Protein AF-A0A926QL55-F1 (afdb_monomer)

Nearest PDB structures (foldseek):
  2chg-assembly3_C  TM=7.175E-01  e=3.175E-05  Archaeoglobus fulgidus
  1sxj-assembly1_C  TM=6.541E-01  e=3.599E-05  Saccharomyces cerevisiae
  8dqx-assembly1_C  TM=6.931E-01  e=7.160E-05  Saccharomyces cerevisiae
  8thd-assembly1_C  TM=6.508E-01  e=8.637E-05  Saccharomyces cerevisiae
  8fs4-assembly1_B  TM=6.534E-01  e=3.212E-04  Saccharomyces cerevisiae

pLDDT: mean 82.59, std 13.91, range [33.5, 97.31]

Radius of gyration: 16.64 Å; Cα contacts (8 Å, |Δi|>4): 243; chains: 1; bounding box: 57×45×35 Å

Solvent-accessible surface area (backbone atoms only — not comparable to full-atom values): 10093 Å² total; per-residue (Å²): 118,66,59,80,67,33,53,23,62,79,68,62,45,70,61,65,91,56,35,66,93,69,82,53,77,69,36,59,58,48,48,57,47,63,66,37,91,86,52,84,41,28,38,36,40,25,29,60,84,92,53,46,59,68,42,34,52,43,48,48,52,51,57,49,44,77,82,43,63,41,58,28,49,51,55,46,55,30,76,40,74,78,47,60,75,46,59,67,67,59,59,46,50,54,44,38,80,75,45,40,78,85,43,86,58,34,37,41,39,32,37,39,38,82,57,40,80,67,44,55,63,51,52,38,49,50,52,78,74,34,82,49,56,46,45,38,35,27,30,56,60,48,66,63,53,52,53,46,44,45,74,59,34,73,81,40,57,43,78,46,78,49,63,73,80,72,79,76,88,85,70,88,77,88,128

InterPro domains:
  IPR027417 P-loop containing nucleoside triphosphate hydrolase [G3DSA:3.40.50.300] (28-84)
  IPR027417 P-loop containing nucleoside triphosphate hydrolase [G3DSA:3.40.50.300] (85-160)
  IPR027417 P-loop containing nucleoside triphosphate hydrolase [SSF52540] (40-156)
  IPR041682 AAA domain, group 14 [PF13173] (42-162)

Mean predicted aligned error: 7.15 Å

Sequence (175 aa):
MLIGYNPWWNTGQVPKEFTRPVKRLGFYEARKIFNHPSIRRKIILSGPRRVGKTTIMYQMIEEQLKSSASKSIIYVSFDHPMLKLCDTGQILEVFQNNIASEHDQVYLFFDEIQYASEWDAWLKMLYDQHPNYKIMATGSASPILAAKATESGVGRWTQIRIPFRQQGIREHNVE

Secondary structure (DSSP, 8-state):
-HHHH-THHHHSS--TTTS-SSPPHHHHHHHHHHT-SS---EEEEE-STTSSHHHHHHHHHHHHTTTS-GGGEEEEETTSHHHHTS-HHHHHHHHHHHTGGG-SSEEEEEETGGGSTTHHHHHHHHHHH-TTEEEEEEES-HHHHHHHHHHHHTTTEEEEE----PPP-------

Foldseek 3Di:
DQCVVQVCLPVLADPVVLEDPDADPVLVVVCCQLVPPPAQAEEEEEAAPPLCPSNSLNVVLRVVSVPANSLLEGEDELVDPVNLPDQPVVVVVCSCVPGNVVGQAHEYEYEQQVSHPPSLVVVLVCVVPPVRYRHYYYHHPVPVCVVSVVVSDDRRYDYDYRYRDDPDPDDDDDD

Organism: NCBI:txid2770274

Structure (mmCIF, N/CA/C/O backbone):
data_AF-A0A926QL55-F1
#
_entry.id   AF-A0A926QL55-F1
#
loop_
_atom_site.group_PDB
_atom_site.id
_atom_site.type_symbol
_atom_site.label_atom_id
_atom_site.label_alt_id
_atom_site.label_comp_id
_atom_site.label_asym_id
_atom_site.label_entity_id
_atom_site.label_seq_id
_atom_site.pdbx_PDB_ins_code
_atom_site.Cartn_x
_atom_site.Cartn_y
_atom_site.Cartn_z
_atom_site.occupancy
_atom_site.B_iso_or_equiv
_atom_site.auth_seq_id
_atom_site.auth_comp_id
_atom_site.auth_asym_id
_atom_site.auth_atom_id
_atom_site.pdbx_PDB_model_num
ATOM 1 N N . MET A 1 1 ? -5.115 -18.094 1.767 1.00 63.97 1 MET A N 1
ATOM 2 C CA . MET A 1 1 ? -3.945 -17.494 1.083 1.00 63.97 1 MET A CA 1
ATOM 3 C C . MET A 1 1 ? -3.767 -16.019 1.450 1.00 63.97 1 MET A C 1
ATOM 5 O O . MET A 1 1 ? -2.734 -15.695 2.013 1.00 63.97 1 MET A O 1
ATOM 9 N N . LEU A 1 2 ? -4.763 -15.145 1.236 1.00 75.25 2 LEU A N 1
ATOM 10 C CA . LEU A 1 2 ? -4.650 -13.701 1.526 1.00 75.25 2 LEU A CA 1
ATOM 11 C C . LEU A 1 2 ? -4.437 -13.351 3.011 1.00 75.25 2 LEU A C 1
ATOM 13 O O . LEU A 1 2 ? -3.657 -12.450 3.301 1.00 75.25 2 LEU A O 1
ATOM 17 N N . ILE A 1 3 ? -5.041 -14.099 3.943 1.00 78.75 3 ILE A N 1
ATOM 18 C CA . ILE A 1 3 ? -4.884 -13.884 5.398 1.00 78.75 3 ILE A CA 1
ATOM 19 C C . ILE A 1 3 ? -3.406 -13.901 5.826 1.00 78.75 3 ILE A C 1
ATOM 21 O O . ILE A 1 3 ? -2.998 -13.091 6.649 1.00 78.75 3 ILE A O 1
ATOM 25 N N . GLY A 1 4 ? -2.579 -14.769 5.228 1.00 84.12 4 GLY A N 1
ATOM 26 C CA . GLY A 1 4 ? -1.151 -14.857 5.561 1.00 84.12 4 GLY A CA 1
ATOM 27 C C . GLY A 1 4 ? -0.350 -13.599 5.204 1.00 84.12 4 GLY A C 1
ATOM 28 O O . GLY A 1 4 ? 0.637 -13.298 5.864 1.00 84.12 4 GLY A O 1
ATOM 29 N N . TYR A 1 5 ? -0.795 -12.836 4.201 1.00 86.81 5 TYR A N 1
ATOM 30 C CA . TYR A 1 5 ? -0.180 -11.562 3.801 1.00 86.81 5 TYR A CA 1
ATOM 31 C C . TYR A 1 5 ? -0.816 -10.349 4.481 1.00 86.81 5 TYR A C 1
ATOM 33 O O . TYR A 1 5 ? -0.273 -9.251 4.410 1.00 86.81 5 TYR A O 1
ATOM 41 N N . ASN A 1 6 ? -1.959 -10.553 5.135 1.00 92.69 6 ASN A N 1
ATOM 42 C CA . ASN A 1 6 ? -2.756 -9.519 5.782 1.00 92.69 6 ASN A CA 1
ATOM 43 C C . ASN A 1 6 ? -2.998 -9.879 7.259 1.00 92.69 6 ASN A C 1
ATOM 45 O O . ASN A 1 6 ? -4.147 -9.978 7.691 1.00 92.69 6 ASN A O 1
ATOM 49 N N . PRO A 1 7 ? -1.938 -10.101 8.064 1.00 93.44 7 PRO A N 1
ATOM 50 C CA . PRO A 1 7 ? -2.073 -10.559 9.449 1.00 93.44 7 PRO A CA 1
ATOM 51 C C . PRO A 1 7 ? -2.907 -9.607 10.321 1.00 93.44 7 PRO A C 1
ATOM 53 O O . PRO A 1 7 ? -3.590 -10.059 11.241 1.00 93.44 7 PRO A O 1
ATOM 56 N N . TRP A 1 8 ? -2.929 -8.308 9.994 1.00 94.62 8 TRP A N 1
ATOM 57 C CA . TRP A 1 8 ? -3.750 -7.311 10.688 1.00 94.62 8 TRP A CA 1
ATOM 58 C C . TRP A 1 8 ? -5.253 -7.588 10.606 1.00 94.62 8 TRP A C 1
ATOM 60 O O . TRP A 1 8 ? -5.981 -7.111 11.473 1.00 94.62 8 TRP A O 1
ATOM 70 N N . TRP A 1 9 ? -5.742 -8.380 9.646 1.00 92.75 9 TRP A N 1
ATOM 71 C CA . TRP A 1 9 ? -7.151 -8.798 9.632 1.00 92.75 9 TRP A CA 1
ATOM 72 C C . TRP A 1 9 ? -7.554 -9.547 10.904 1.00 92.75 9 TRP A C 1
ATOM 74 O O . TRP A 1 9 ? -8.705 -9.442 11.319 1.00 92.75 9 TRP A O 1
ATOM 84 N N . ASN A 1 10 ? -6.602 -10.229 11.547 1.00 92.56 10 ASN A N 1
ATOM 85 C CA . ASN A 1 10 ? -6.819 -10.935 12.808 1.00 92.56 10 ASN A CA 1
ATOM 86 C C . ASN A 1 10 ? -6.201 -10.199 14.003 1.00 92.56 10 ASN A C 1
ATOM 88 O O . ASN A 1 10 ? -6.763 -10.217 15.092 1.00 92.56 10 ASN A O 1
ATOM 92 N N . THR A 1 11 ? -5.039 -9.565 13.822 1.00 94.00 11 THR A N 1
ATOM 93 C CA . THR A 1 11 ? -4.273 -8.970 14.933 1.00 94.00 11 THR A CA 1
ATOM 94 C C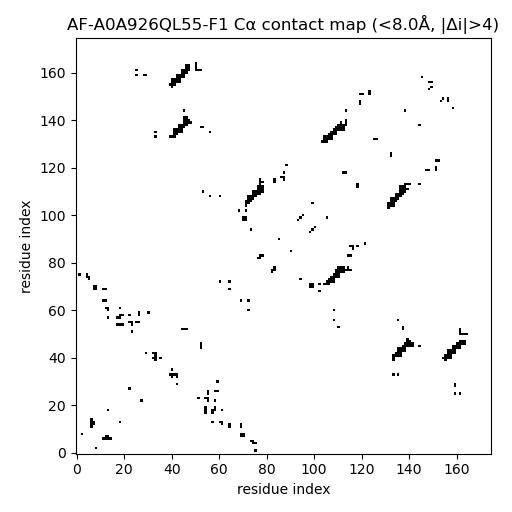 . THR A 1 11 ? -4.528 -7.476 15.131 1.00 94.00 11 THR A C 1
ATOM 96 O O . THR A 1 11 ? -4.122 -6.914 16.145 1.00 94.00 11 THR A O 1
ATOM 99 N N . GLY A 1 12 ? -5.121 -6.801 14.143 1.00 94.12 12 GLY A N 1
ATOM 100 C CA . GLY A 1 12 ? -5.245 -5.342 14.097 1.00 94.12 12 GLY A CA 1
ATOM 101 C C . GLY A 1 12 ? -3.920 -4.590 13.914 1.00 94.12 12 GLY A C 1
ATOM 102 O O . GLY A 1 12 ? -3.920 -3.363 13.903 1.00 94.12 12 GLY A O 1
ATOM 103 N N . GLN A 1 13 ? -2.786 -5.287 13.774 1.00 94.25 13 GLN A N 1
ATOM 104 C CA . GLN A 1 13 ? -1.455 -4.676 13.756 1.00 94.25 13 GLN A CA 1
ATOM 105 C C . GLN A 1 13 ? -0.571 -5.268 12.659 1.00 94.25 13 GLN A C 1
ATOM 107 O O . GLN A 1 13 ? -0.635 -6.460 12.351 1.00 94.25 13 GLN A O 1
ATOM 112 N N . VAL A 1 14 ? 0.304 -4.434 12.096 1.00 94.31 14 VAL A N 1
ATOM 113 C CA . VAL A 1 14 ? 1.372 -4.914 11.213 1.00 94.31 14 VAL A CA 1
ATOM 114 C C . VAL A 1 14 ? 2.478 -5.545 12.071 1.00 94.31 14 VAL A C 1
ATOM 116 O O . VAL A 1 14 ? 2.887 -4.929 13.058 1.00 94.31 14 VAL A O 1
ATOM 119 N N . PRO A 1 15 ? 2.992 -6.736 11.716 1.00 92.94 15 PRO A N 1
ATOM 120 C CA . PRO A 1 15 ? 4.145 -7.323 12.389 1.00 92.94 15 PRO A CA 1
ATOM 121 C C . PRO A 1 15 ? 5.353 -6.375 12.395 1.00 92.94 15 PRO A C 1
ATOM 123 O O . PRO A 1 15 ? 5.689 -5.766 11.372 1.00 92.94 15 PRO A O 1
ATOM 126 N N . LYS A 1 16 ? 6.020 -6.251 13.549 1.00 88.75 16 LYS A N 1
ATOM 127 C CA . LYS A 1 16 ? 7.136 -5.305 13.750 1.00 88.75 16 LYS A CA 1
ATOM 128 C C . LYS A 1 16 ? 8.349 -5.632 12.878 1.00 88.75 16 LYS A C 1
ATOM 130 O O . LYS A 1 16 ? 9.164 -4.763 12.601 1.00 88.75 16 LYS A O 1
ATOM 135 N N . GLU A 1 17 ? 8.487 -6.866 12.414 1.00 88.06 17 GLU A N 1
ATOM 136 C CA . GLU A 1 17 ? 9.508 -7.262 11.446 1.00 88.06 17 GLU A CA 1
ATOM 137 C C . GLU A 1 17 ? 9.309 -6.609 10.066 1.00 88.06 17 GLU A C 1
ATOM 139 O O . GLU A 1 17 ? 10.279 -6.379 9.338 1.00 88.06 17 GLU A O 1
ATOM 144 N N . PHE A 1 18 ? 8.069 -6.262 9.706 1.00 86.81 18 PHE A N 1
ATOM 145 C CA . PHE A 1 18 ? 7.748 -5.601 8.440 1.00 86.81 18 PHE A CA 1
ATOM 146 C C . PHE A 1 18 ? 7.881 -4.080 8.544 1.00 86.81 18 PHE A C 1
ATOM 148 O O . PHE A 1 18 ? 8.226 -3.412 7.558 1.00 86.81 18 PHE A O 1
ATOM 155 N N . THR A 1 19 ? 7.667 -3.523 9.740 1.00 79.44 19 THR A N 1
ATOM 156 C CA . THR A 1 19 ? 7.793 -2.090 10.008 1.00 79.44 19 THR A CA 1
ATOM 157 C C . THR A 1 19 ? 9.116 -1.770 10.701 1.00 79.44 19 THR A C 1
ATOM 159 O O . THR A 1 19 ? 9.383 -2.110 11.844 1.00 79.44 19 THR A O 1
ATOM 162 N N . ARG A 1 20 ? 10.000 -1.039 10.011 1.00 80.75 20 ARG A N 1
ATOM 163 C CA . ARG A 1 20 ? 11.199 -0.501 10.675 1.00 80.75 20 ARG A CA 1
ATOM 164 C C . ARG A 1 20 ? 10.790 0.609 11.658 1.00 80.75 20 ARG A C 1
ATOM 166 O O . ARG A 1 20 ? 9.945 1.419 11.264 1.00 80.75 20 ARG A O 1
ATOM 173 N N . PRO A 1 21 ? 11.438 0.731 12.839 1.00 80.31 21 PRO A N 1
ATOM 174 C CA . PRO A 1 21 ? 11.099 1.752 13.841 1.00 80.31 21 PRO A CA 1
ATOM 175 C C . PRO A 1 21 ? 11.164 3.177 13.282 1.00 80.31 21 PRO A C 1
ATOM 177 O O . PRO A 1 21 ? 10.349 4.035 13.603 1.00 80.31 21 PRO A O 1
ATOM 180 N N . VAL A 1 22 ? 12.131 3.418 12.395 1.00 88.62 22 VAL A N 1
ATOM 181 C CA . VAL A 1 22 ? 12.327 4.711 11.741 1.00 88.62 22 VAL A CA 1
ATOM 182 C C . VAL A 1 22 ? 11.550 4.756 10.426 1.00 88.62 22 VAL A C 1
ATOM 184 O O . VAL A 1 22 ? 11.753 3.924 9.530 1.00 88.62 22 VAL A O 1
ATOM 187 N N . LYS A 1 23 ? 10.688 5.768 10.281 1.00 92.69 23 LYS A N 1
ATOM 188 C CA . LYS A 1 23 ? 9.964 6.044 9.035 1.00 92.69 23 LYS A CA 1
ATOM 189 C C . LYS A 1 23 ? 10.934 6.458 7.928 1.00 92.69 23 LYS A C 1
ATOM 191 O O . LYS A 1 23 ? 11.833 7.272 8.132 1.00 92.69 23 LYS A O 1
ATOM 196 N N . ARG A 1 24 ? 10.783 5.864 6.742 1.00 91.88 24 ARG A N 1
ATOM 197 C CA . ARG A 1 24 ? 11.588 6.222 5.560 1.00 91.88 24 ARG A CA 1
ATOM 198 C C . ARG A 1 24 ? 11.228 7.639 5.104 1.00 91.88 24 ARG A C 1
ATOM 200 O O . ARG A 1 24 ? 10.079 8.025 5.221 1.00 91.88 24 ARG A O 1
ATOM 207 N N . LEU A 1 25 ? 12.151 8.393 4.506 1.00 91.38 25 LEU A N 1
ATOM 208 C CA . LEU A 1 25 ? 11.841 9.755 4.031 1.00 91.38 25 LEU A CA 1
ATOM 209 C C . LEU A 1 25 ? 10.628 9.790 3.082 1.00 91.38 25 LEU A C 1
ATOM 211 O O . LEU A 1 25 ? 9.709 10.576 3.290 1.00 91.38 25 LEU A O 1
ATOM 215 N N . GLY A 1 26 ? 10.563 8.853 2.128 1.00 92.06 26 GLY A N 1
ATOM 216 C CA . GLY A 1 26 ? 9.430 8.733 1.202 1.00 92.06 26 GLY A CA 1
ATOM 217 C C . GLY A 1 26 ? 8.080 8.422 1.865 1.00 92.06 26 GLY A C 1
ATOM 218 O O . GLY A 1 26 ? 7.047 8.654 1.250 1.00 92.06 26 GLY A O 1
ATOM 219 N N . PHE A 1 27 ? 8.055 7.947 3.119 1.00 95.38 27 PHE A N 1
ATOM 220 C CA . PHE A 1 27 ? 6.804 7.767 3.867 1.00 95.38 27 PHE A CA 1
ATOM 221 C C . PHE A 1 27 ? 6.101 9.101 4.124 1.00 95.38 27 PHE A C 1
ATOM 223 O O . PHE A 1 27 ? 4.885 9.169 3.992 1.00 95.38 27 PHE A O 1
ATOM 230 N N . TYR A 1 28 ? 6.833 10.163 4.468 1.00 95.44 28 TYR A N 1
ATOM 231 C CA . TYR A 1 28 ? 6.215 11.449 4.805 1.00 95.44 28 TYR A CA 1
ATOM 232 C C . TYR A 1 28 ? 5.545 12.094 3.591 1.00 95.44 28 TYR A C 1
ATOM 234 O O . TYR A 1 28 ? 4.413 12.570 3.683 1.00 95.44 28 TYR A O 1
ATOM 242 N N . GLU A 1 29 ? 6.218 12.048 2.442 1.00 94.38 29 GLU A N 1
ATOM 243 C CA . GLU A 1 29 ? 5.662 12.504 1.170 1.00 94.38 29 GLU A CA 1
ATOM 244 C C . GLU A 1 29 ? 4.444 11.661 0.770 1.00 94.38 29 GLU A C 1
ATOM 246 O O . GLU A 1 29 ? 3.374 12.207 0.487 1.00 94.38 29 GLU A O 1
ATOM 251 N N . ALA A 1 30 ? 4.567 10.331 0.846 1.00 94.69 30 ALA A N 1
ATOM 252 C CA . ALA A 1 30 ? 3.473 9.426 0.530 1.00 94.69 30 ALA A CA 1
ATOM 253 C C . ALA A 1 30 ? 2.254 9.657 1.435 1.00 94.69 30 ALA A C 1
ATOM 255 O O . ALA A 1 30 ? 1.137 9.776 0.939 1.00 94.69 30 ALA A O 1
ATOM 256 N N . ARG A 1 31 ? 2.456 9.810 2.747 1.00 95.56 31 ARG A N 1
ATOM 257 C CA . ARG A 1 31 ? 1.395 10.097 3.721 1.00 95.56 31 ARG A CA 1
ATOM 258 C C . ARG A 1 31 ? 0.658 11.390 3.391 1.00 95.56 31 ARG A C 1
ATOM 260 O O . ARG A 1 31 ? -0.571 11.395 3.396 1.00 95.56 31 ARG A O 1
ATOM 267 N N . LYS A 1 32 ? 1.389 12.464 3.075 1.00 93.75 32 LYS A N 1
ATOM 268 C CA . LYS A 1 32 ? 0.804 13.766 2.716 1.00 93.75 32 LYS A CA 1
ATOM 269 C C . LYS A 1 32 ? -0.125 13.653 1.505 1.00 93.75 32 LYS A C 1
ATOM 271 O O . LYS A 1 32 ? -1.217 14.213 1.520 1.00 93.75 32 LYS A O 1
ATOM 276 N N . ILE A 1 33 ? 0.300 12.935 0.468 1.00 91.94 33 ILE A N 1
ATOM 277 C CA . ILE A 1 33 ? -0.482 12.775 -0.765 1.00 91.94 33 ILE A CA 1
ATOM 278 C C . ILE A 1 33 ? -1.670 11.832 -0.538 1.00 91.94 33 ILE A C 1
ATOM 280 O O . ILE A 1 33 ? -2.787 12.142 -0.941 1.00 91.94 33 ILE A O 1
ATOM 284 N N . PHE A 1 34 ? -1.445 10.702 0.132 1.00 92.69 34 PHE A N 1
ATOM 285 C CA . PHE A 1 34 ? -2.441 9.641 0.304 1.00 92.69 34 PHE A CA 1
ATOM 286 C C . PHE A 1 34 ? -3.598 10.061 1.217 1.00 92.69 34 PHE A C 1
ATOM 288 O O . PHE A 1 34 ? -4.759 9.707 0.994 1.00 92.69 34 PHE A O 1
ATOM 295 N N . ASN A 1 35 ? -3.291 10.852 2.247 1.00 92.31 35 ASN A N 1
ATOM 296 C CA . ASN A 1 35 ? -4.269 11.333 3.218 1.00 92.31 35 ASN A CA 1
ATOM 297 C C . ASN A 1 35 ? -4.870 12.693 2.838 1.00 92.31 35 ASN A C 1
ATOM 299 O O . ASN A 1 35 ? -5.578 13.277 3.654 1.00 92.31 35 ASN A O 1
ATOM 303 N N . HIS A 1 36 ? -4.624 13.201 1.626 1.00 90.50 36 HIS A N 1
ATOM 304 C CA . HIS A 1 36 ? -5.200 14.475 1.207 1.00 90.50 36 HIS A CA 1
ATOM 305 C C . HIS A 1 36 ? -6.743 14.420 1.276 1.00 90.50 36 HIS A C 1
ATOM 307 O O . HIS A 1 36 ? -7.330 13.461 0.768 1.00 90.50 36 HIS A O 1
ATOM 313 N N . PRO A 1 37 ? -7.413 15.419 1.885 1.00 83.50 37 PRO A N 1
ATOM 314 C CA . PRO A 1 37 ? -8.844 15.336 2.196 1.00 83.50 37 PRO A CA 1
ATOM 315 C C . PRO A 1 37 ? -9.745 15.403 0.958 1.00 83.50 37 PRO A C 1
ATOM 317 O O . PRO A 1 37 ? -10.753 14.716 0.893 1.00 83.50 37 PRO A O 1
ATOM 320 N N . SER A 1 38 ? -9.374 16.211 -0.038 1.00 79.81 38 SER A N 1
ATOM 321 C CA . SER A 1 38 ? -10.214 16.492 -1.214 1.00 79.81 38 SER A CA 1
ATOM 322 C C . SER A 1 38 ? -9.661 15.967 -2.538 1.00 79.81 38 SER A C 1
ATOM 324 O O . SER A 1 38 ? -10.357 15.983 -3.547 1.00 79.81 38 SER A O 1
ATOM 326 N N . ILE A 1 39 ? -8.406 15.509 -2.564 1.00 79.50 39 ILE A N 1
ATOM 327 C CA . ILE A 1 39 ? -7.747 15.107 -3.808 1.00 79.50 39 ILE A CA 1
ATOM 328 C C . ILE A 1 39 ? -7.487 13.614 -3.748 1.00 79.50 39 ILE A C 1
ATOM 330 O O . ILE A 1 39 ? -6.610 13.151 -3.019 1.00 79.50 39 ILE A O 1
ATOM 334 N N . ARG A 1 40 ? -8.220 12.863 -4.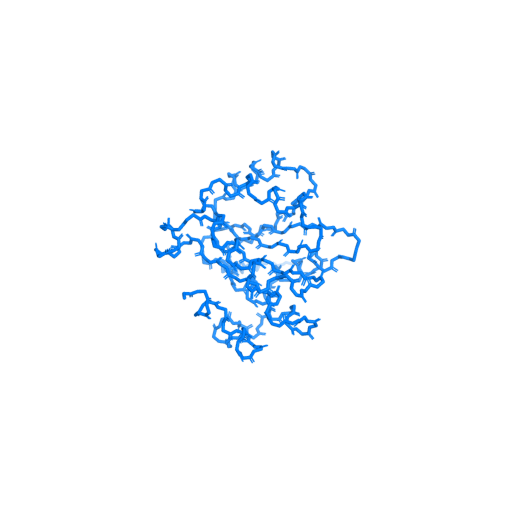570 1.00 78.12 40 ARG A N 1
ATOM 335 C CA . ARG A 1 40 ? -8.042 11.419 -4.698 1.00 78.12 40 ARG A CA 1
ATOM 336 C C . ARG A 1 40 ? -6.880 11.114 -5.638 1.00 78.12 40 ARG A C 1
ATOM 338 O O . ARG A 1 40 ? -7.079 10.827 -6.820 1.00 78.12 40 ARG A O 1
ATOM 345 N N . ARG A 1 41 ? -5.662 11.195 -5.104 1.00 78.12 41 ARG A N 1
ATOM 346 C CA . ARG A 1 41 ? -4.442 10.752 -5.787 1.00 78.12 41 ARG A CA 1
ATOM 347 C C . ARG A 1 41 ? -4.095 9.335 -5.384 1.00 78.12 41 ARG A C 1
ATOM 349 O O . ARG A 1 41 ? -4.054 9.001 -4.201 1.00 78.12 41 ARG A O 1
ATOM 356 N N . LYS A 1 42 ? -3.790 8.523 -6.384 1.00 82.12 42 LYS A N 1
ATOM 357 C CA . LYS A 1 42 ? -3.136 7.237 -6.179 1.00 82.12 42 LYS A CA 1
ATOM 358 C C . LYS A 1 42 ? -1.633 7.425 -6.176 1.00 82.12 42 LYS A C 1
ATOM 360 O O . LYS A 1 42 ? -1.115 8.278 -6.896 1.00 82.12 42 LYS A O 1
ATOM 365 N N . ILE A 1 43 ? -0.932 6.612 -5.402 1.00 88.69 43 ILE A N 1
ATOM 366 C CA . ILE A 1 43 ? 0.522 6.727 -5.274 1.00 88.69 43 ILE A CA 1
ATOM 367 C C . ILE A 1 43 ? 1.196 5.542 -5.939 1.00 88.69 43 ILE A C 1
ATOM 369 O O . ILE A 1 43 ? 0.854 4.400 -5.646 1.00 88.69 43 ILE A O 1
ATOM 373 N N . ILE A 1 44 ? 2.191 5.815 -6.781 1.00 89.75 44 ILE A N 1
ATOM 374 C CA . ILE A 1 44 ? 3.125 4.799 -7.271 1.00 89.75 44 ILE A CA 1
ATOM 375 C C . ILE A 1 44 ? 4.493 5.080 -6.663 1.00 89.75 44 ILE A C 1
ATOM 377 O O . ILE A 1 44 ? 5.154 6.061 -7.007 1.00 89.75 44 ILE A O 1
ATOM 381 N N . LEU A 1 45 ? 4.937 4.202 -5.768 1.00 91.44 45 LEU A N 1
ATOM 382 C CA . LEU A 1 45 ? 6.311 4.180 -5.283 1.00 91.44 45 LEU A CA 1
ATOM 383 C C . LEU A 1 45 ? 7.175 3.482 -6.336 1.00 91.44 45 LEU A C 1
ATOM 385 O O . LEU A 1 45 ? 7.070 2.273 -6.546 1.00 91.44 45 LEU A O 1
ATOM 389 N N . SER A 1 46 ? 8.047 4.237 -6.993 1.00 90.75 46 SER A N 1
ATOM 390 C CA . SER A 1 46 ? 8.911 3.729 -8.064 1.00 90.75 46 SER A CA 1
ATOM 391 C C . SER A 1 46 ? 10.377 3.744 -7.652 1.00 90.75 46 SER A C 1
ATOM 393 O O . SER A 1 46 ? 10.789 4.550 -6.822 1.00 90.75 46 SER A O 1
ATOM 395 N N . GLY A 1 47 ? 11.180 2.846 -8.213 1.00 88.38 47 GLY A N 1
ATOM 396 C CA . GLY A 1 47 ? 12.626 2.826 -7.990 1.00 88.38 47 GLY A CA 1
ATOM 397 C C . GLY A 1 47 ? 13.215 1.416 -7.949 1.00 88.38 47 GLY A C 1
ATOM 398 O O . GLY A 1 47 ? 12.464 0.435 -7.945 1.00 88.38 47 GLY A O 1
ATOM 399 N N . PRO A 1 48 ? 14.553 1.291 -7.888 1.00 86.38 48 PRO A N 1
ATOM 400 C CA . PRO A 1 48 ? 15.243 0.003 -7.944 1.00 86.38 48 PRO A CA 1
ATOM 401 C C . PRO A 1 48 ? 14.764 -1.006 -6.888 1.00 86.38 48 PRO A C 1
ATOM 403 O O . PRO A 1 48 ? 14.126 -0.664 -5.885 1.00 86.38 48 PRO A O 1
ATOM 406 N N . ARG A 1 49 ? 15.076 -2.290 -7.086 1.00 84.12 49 ARG A N 1
ATOM 407 C CA . ARG A 1 49 ? 14.835 -3.303 -6.046 1.00 84.12 49 ARG A CA 1
ATOM 408 C C . ARG A 1 49 ? 15.631 -2.954 -4.778 1.00 84.12 49 ARG A C 1
ATOM 410 O O . ARG A 1 49 ? 16.704 -2.364 -4.851 1.00 84.12 49 ARG A O 1
ATOM 417 N N . ARG A 1 50 ? 15.095 -3.328 -3.608 1.00 86.19 50 ARG A N 1
ATOM 418 C CA . ARG A 1 50 ? 15.734 -3.172 -2.278 1.00 86.19 50 ARG A CA 1
ATOM 419 C C . ARG A 1 50 ? 15.949 -1.731 -1.773 1.00 86.19 50 ARG A C 1
ATOM 421 O O . ARG A 1 50 ? 16.597 -1.544 -0.749 1.00 86.19 50 ARG A O 1
ATOM 428 N N . VAL A 1 51 ? 15.329 -0.718 -2.384 1.00 89.44 51 VAL A N 1
ATOM 429 C CA . VAL A 1 51 ? 15.377 0.679 -1.881 1.00 89.44 51 VAL A CA 1
ATOM 430 C C . VAL A 1 51 ? 14.399 0.974 -0.732 1.00 89.44 51 VAL A C 1
ATOM 432 O O . VAL A 1 51 ? 14.423 2.053 -0.148 1.00 89.44 51 VAL A O 1
ATOM 435 N N . GLY A 1 52 ? 13.558 0.001 -0.359 1.00 91.31 52 GLY A N 1
ATOM 436 C CA . GLY A 1 52 ? 12.638 0.107 0.780 1.00 91.31 52 GLY A CA 1
ATOM 437 C C . GLY A 1 52 ? 11.206 0.526 0.435 1.00 91.31 52 GLY A C 1
ATOM 438 O O . GLY A 1 52 ? 10.505 1.005 1.321 1.00 91.31 52 GLY A O 1
ATOM 439 N N . LYS A 1 53 ? 10.761 0.327 -0.815 1.00 93.94 53 LYS A N 1
ATOM 440 C CA . LYS A 1 53 ? 9.382 0.610 -1.261 1.00 93.94 53 LYS A CA 1
ATOM 441 C C . LYS A 1 53 ? 8.343 -0.175 -0.452 1.00 93.94 53 LYS A C 1
ATOM 443 O O . LYS A 1 53 ? 7.486 0.435 0.176 1.00 93.94 53 LYS A O 1
ATOM 448 N N . THR A 1 54 ? 8.503 -1.496 -0.354 1.00 94.31 54 THR A N 1
ATOM 449 C CA . THR A 1 54 ? 7.644 -2.366 0.465 1.00 94.31 54 THR A CA 1
ATOM 450 C C . THR A 1 54 ? 7.657 -1.956 1.944 1.00 94.31 54 THR A C 1
ATOM 452 O O . THR A 1 54 ? 6.626 -1.960 2.603 1.00 94.31 54 THR A O 1
ATOM 455 N N . THR A 1 55 ? 8.800 -1.498 2.478 1.00 94.69 55 THR A N 1
ATOM 456 C CA . THR A 1 55 ? 8.856 -0.958 3.851 1.00 94.69 55 THR A CA 1
ATOM 457 C C . THR A 1 55 ? 8.003 0.302 4.004 1.00 94.69 55 T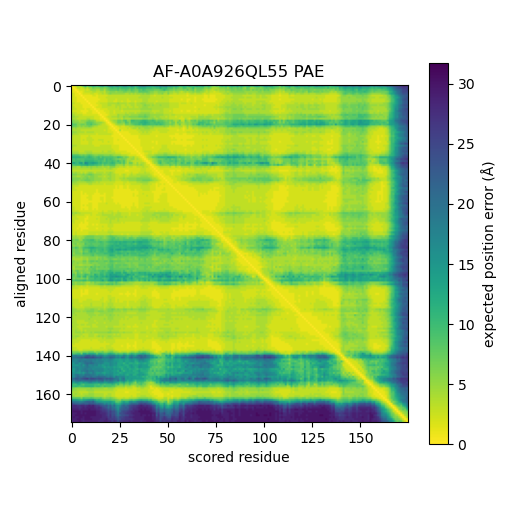HR A C 1
ATOM 459 O O . THR A 1 55 ? 7.310 0.436 5.006 1.00 94.69 55 THR A O 1
ATOM 462 N N . ILE A 1 56 ? 8.040 1.227 3.037 1.00 95.69 56 ILE A N 1
ATOM 463 C CA . ILE A 1 56 ? 7.170 2.416 3.048 1.00 95.69 56 ILE A CA 1
ATOM 464 C C . ILE A 1 56 ? 5.701 1.988 3.001 1.00 95.69 56 ILE A C 1
ATOM 466 O O . ILE A 1 56 ? 4.893 2.520 3.755 1.00 95.69 56 ILE A O 1
ATOM 470 N N . MET A 1 57 ? 5.369 1.002 2.166 1.00 96.25 57 MET A N 1
ATOM 471 C CA . MET A 1 57 ? 4.018 0.456 2.049 1.00 96.25 57 MET A CA 1
ATOM 472 C C . MET A 1 57 ? 3.506 -0.114 3.382 1.00 96.25 57 MET A C 1
ATOM 474 O O . MET A 1 57 ? 2.446 0.299 3.841 1.00 96.25 57 MET A O 1
ATOM 478 N N . TYR A 1 58 ? 4.283 -0.952 4.076 1.00 97.19 58 TYR A N 1
ATOM 479 C CA . TYR A 1 58 ? 3.912 -1.429 5.417 1.00 97.19 58 TYR A CA 1
ATOM 480 C C . TYR A 1 58 ? 3.815 -0.302 6.450 1.00 97.19 58 TYR A C 1
ATOM 482 O O . TYR A 1 58 ? 2.913 -0.305 7.283 1.00 97.19 58 TYR A O 1
ATOM 490 N N . GLN A 1 59 ? 4.696 0.702 6.381 1.00 96.69 59 GLN A N 1
ATOM 491 C CA . GLN A 1 59 ? 4.607 1.882 7.248 1.00 96.69 59 GLN A CA 1
ATOM 492 C C . GLN A 1 59 ? 3.332 2.699 6.999 1.00 96.69 59 GLN A C 1
ATOM 494 O O . GLN A 1 59 ? 2.829 3.306 7.943 1.00 96.69 59 GLN A O 1
ATOM 499 N N . MET A 1 60 ? 2.828 2.717 5.762 1.00 97.25 60 MET A N 1
ATOM 500 C CA . MET A 1 60 ? 1.557 3.335 5.383 1.00 97.25 60 MET A CA 1
ATOM 501 C C . MET A 1 60 ? 0.355 2.511 5.844 1.00 97.25 60 MET A C 1
ATOM 503 O O . MET A 1 60 ? -0.586 3.100 6.362 1.00 97.25 60 MET A O 1
ATOM 507 N N . ILE A 1 61 ? 0.396 1.181 5.725 1.00 97.31 61 ILE A N 1
ATOM 508 C CA . ILE A 1 61 ? -0.636 0.285 6.276 1.00 97.31 61 ILE A CA 1
ATOM 509 C C . ILE A 1 61 ? -0.772 0.506 7.786 1.00 97.31 61 ILE A C 1
ATOM 511 O O . ILE A 1 61 ? -1.868 0.762 8.275 1.00 97.31 61 ILE A O 1
ATOM 515 N N . GLU A 1 62 ? 0.349 0.501 8.513 1.00 96.94 62 GLU A N 1
ATOM 516 C CA . GLU A 1 62 ? 0.385 0.782 9.954 1.00 96.94 62 GLU A CA 1
ATOM 517 C C . GLU A 1 62 ? -0.190 2.166 10.293 1.00 96.94 62 GLU A C 1
ATOM 519 O O . GLU A 1 62 ? -0.846 2.331 11.315 1.00 96.94 62 GLU A O 1
ATOM 524 N N . GLU A 1 63 ? 0.027 3.166 9.436 1.00 96.25 63 GLU A N 1
ATOM 525 C CA . GLU A 1 63 ? -0.558 4.495 9.615 1.00 96.25 63 GLU A CA 1
ATOM 526 C C . GLU A 1 63 ? -2.081 4.489 9.426 1.00 96.25 63 GLU A C 1
ATOM 528 O O . GLU A 1 63 ? -2.778 5.100 10.231 1.00 96.25 63 GLU A O 1
ATOM 533 N N . GLN A 1 64 ? -2.605 3.798 8.409 1.00 96.12 64 GLN A N 1
ATOM 534 C CA . GLN A 1 64 ? -4.053 3.739 8.164 1.00 96.12 64 GLN A CA 1
ATOM 535 C C . GLN A 1 64 ? -4.794 2.911 9.221 1.00 96.12 64 GLN A C 1
ATOM 537 O O . GLN A 1 64 ? -5.917 3.260 9.587 1.00 96.12 64 GLN A O 1
ATOM 542 N N . LEU A 1 65 ? -4.159 1.866 9.764 1.00 96.00 65 LEU A N 1
ATOM 543 C CA . LEU A 1 65 ? -4.719 1.040 10.842 1.00 96.00 65 LEU A CA 1
ATOM 544 C C . LEU A 1 65 ? -5.015 1.830 12.126 1.00 96.00 65 LEU A C 1
ATOM 546 O O . LEU A 1 65 ? -5.819 1.386 12.936 1.00 96.00 65 LEU A O 1
ATOM 550 N N . LYS A 1 66 ? -4.412 3.012 12.318 1.00 95.06 66 LYS A N 1
ATOM 551 C CA . LYS A 1 66 ? -4.684 3.867 13.488 1.00 95.06 66 LYS A CA 1
ATOM 552 C C . LYS A 1 66 ? -6.099 4.442 13.510 1.00 95.06 66 LYS A C 1
ATOM 554 O O . LYS A 1 66 ? -6.561 4.843 14.572 1.00 95.06 66 LYS A O 1
ATOM 559 N N . SER A 1 67 ? -6.750 4.543 12.354 1.00 93.06 67 SER A N 1
ATOM 560 C CA . SER A 1 67 ? -8.044 5.218 12.209 1.00 93.06 67 SER A CA 1
ATOM 561 C C . SER A 1 67 ? -9.030 4.464 11.317 1.00 93.06 67 SER A C 1
ATOM 563 O O . SER A 1 67 ? -10.052 5.029 10.943 1.00 93.06 67 SER A O 1
ATOM 565 N N . SER A 1 68 ? -8.718 3.223 10.939 1.00 92.69 68 SER A N 1
ATOM 566 C CA . SER A 1 68 ? -9.510 2.436 9.987 1.00 92.69 68 SER A CA 1
ATOM 567 C C . SER A 1 68 ? -9.695 1.011 10.489 1.00 92.69 68 SER A C 1
ATOM 569 O O . SER A 1 68 ? -8.820 0.469 11.165 1.00 92.69 68 SER A O 1
ATOM 571 N N . ALA A 1 69 ? -10.810 0.382 10.118 1.00 92.69 69 ALA A N 1
ATOM 572 C CA . ALA A 1 69 ? -11.020 -1.036 10.380 1.00 92.69 69 ALA A CA 1
ATOM 573 C C . ALA A 1 69 ? -9.927 -1.866 9.690 1.00 92.69 69 ALA A C 1
ATOM 575 O O . ALA A 1 69 ? -9.612 -1.644 8.524 1.00 92.69 69 ALA A O 1
ATOM 576 N N . SER A 1 70 ? -9.364 -2.857 10.382 1.00 93.19 70 SER A N 1
ATOM 577 C CA . SER A 1 70 ? -8.270 -3.657 9.820 1.00 93.19 70 SER A CA 1
ATOM 578 C C . SER A 1 70 ? -8.667 -4.388 8.538 1.00 93.19 70 SER A C 1
ATOM 580 O O . SER A 1 70 ? -7.875 -4.486 7.602 1.00 93.19 70 SER A O 1
ATOM 582 N N . LYS A 1 71 ? -9.918 -4.847 8.475 1.00 91.88 71 LYS A N 1
ATOM 583 C CA . LYS A 1 71 ? -10.515 -5.493 7.307 1.00 91.88 71 LYS A CA 1
ATOM 584 C C . LYS A 1 71 ? -10.664 -4.554 6.105 1.00 91.88 71 LYS A C 1
ATOM 586 O O . LYS A 1 71 ? -10.591 -5.023 4.977 1.00 91.88 71 LYS A O 1
ATOM 591 N N . SER A 1 72 ? -10.727 -3.234 6.287 1.00 92.94 72 SER A N 1
ATOM 592 C CA . SER A 1 72 ? -10.807 -2.304 5.151 1.00 92.94 72 SER A CA 1
ATOM 593 C C . SER A 1 72 ? -9.485 -2.126 4.394 1.00 92.94 72 SER A C 1
ATOM 595 O O . SER A 1 72 ? -9.434 -1.398 3.401 1.00 92.94 72 SER A O 1
ATOM 597 N N . ILE A 1 73 ? -8.411 -2.789 4.836 1.00 94.38 73 ILE A N 1
ATOM 598 C CA . ILE A 1 73 ? -7.069 -2.661 4.273 1.00 94.38 73 ILE A CA 1
ATOM 599 C C . ILE A 1 73 ? -6.603 -3.997 3.705 1.00 94.38 73 ILE A C 1
ATOM 601 O O . ILE A 1 73 ? -6.472 -4.965 4.454 1.00 94.38 73 ILE A O 1
ATOM 605 N N . ILE A 1 74 ? -6.255 -4.034 2.419 1.00 93.75 74 ILE A N 1
ATOM 606 C CA . ILE A 1 74 ? -5.616 -5.191 1.780 1.00 93.75 74 ILE A CA 1
ATOM 607 C C . ILE A 1 74 ? -4.245 -4.840 1.219 1.00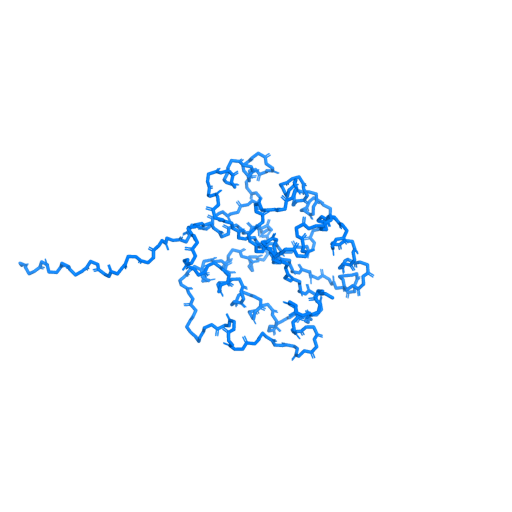 93.75 74 ILE A C 1
ATOM 609 O O . ILE A 1 74 ? -4.023 -3.780 0.633 1.00 93.75 74 ILE A O 1
ATOM 613 N N . TYR A 1 75 ? -3.344 -5.796 1.364 1.00 94.38 75 TYR A N 1
ATOM 614 C CA . TYR A 1 75 ? -2.050 -5.877 0.731 1.00 94.38 75 TYR A CA 1
ATOM 615 C C . TYR A 1 75 ? -1.985 -7.112 -0.169 1.00 94.38 75 TYR A C 1
ATOM 617 O O . TYR A 1 75 ? -2.343 -8.223 0.241 1.00 94.38 75 TYR A O 1
ATOM 625 N N . VAL A 1 76 ? -1.486 -6.916 -1.388 1.00 91.94 76 VAL A N 1
ATOM 626 C CA . VAL A 1 76 ? -1.235 -7.977 -2.368 1.00 91.94 76 VAL A CA 1
ATOM 627 C C . VAL A 1 76 ? 0.169 -7.796 -2.934 1.00 91.94 76 VAL A C 1
ATOM 629 O O . VAL A 1 76 ? 0.527 -6.704 -3.368 1.00 91.94 76 VAL A O 1
ATOM 632 N N . SER A 1 77 ? 0.962 -8.869 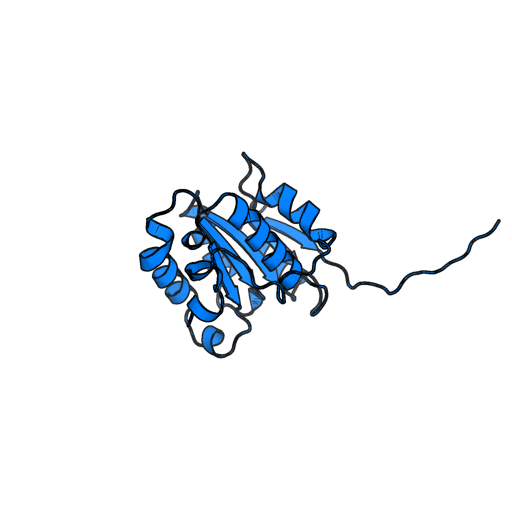-2.946 1.00 91.50 77 SER A N 1
ATOM 633 C CA . SER A 1 77 ? 2.291 -8.881 -3.564 1.00 91.50 77 SER A CA 1
ATOM 634 C C . SER A 1 77 ? 2.264 -9.689 -4.857 1.00 91.50 77 SER A C 1
ATOM 636 O O . SER A 1 77 ? 2.175 -10.916 -4.826 1.00 91.50 77 SER A O 1
ATOM 638 N N . PHE A 1 78 ? 2.362 -9.011 -5.999 1.00 88.75 78 PHE A N 1
ATOM 639 C CA . PHE A 1 78 ? 2.251 -9.646 -7.317 1.00 88.75 78 PHE A CA 1
ATOM 640 C C . PHE A 1 78 ? 3.529 -10.365 -7.768 1.00 88.75 78 PHE A C 1
ATOM 642 O O . PHE A 1 78 ? 3.518 -11.097 -8.754 1.00 88.75 78 PHE A O 1
ATOM 649 N N . ASP A 1 79 ? 4.638 -10.221 -7.035 1.00 85.44 79 ASP A N 1
ATOM 650 C CA . ASP A 1 79 ? 5.846 -11.012 -7.298 1.00 85.44 79 ASP A CA 1
ATOM 651 C C . ASP A 1 79 ? 5.743 -12.448 -6.741 1.00 85.44 79 ASP A C 1
ATOM 653 O O . ASP A 1 79 ? 6.537 -13.319 -7.104 1.00 85.44 79 ASP A O 1
ATOM 657 N N . HIS A 1 80 ? 4.756 -12.723 -5.876 1.00 84.12 80 HIS A N 1
ATOM 658 C CA . HIS A 1 80 ? 4.629 -14.022 -5.226 1.00 84.12 80 HIS A CA 1
ATOM 659 C C . HIS A 1 80 ? 4.208 -15.127 -6.217 1.00 84.12 80 HIS A C 1
ATOM 661 O O . HIS A 1 80 ? 3.191 -14.965 -6.895 1.00 84.12 80 HIS A O 1
ATOM 667 N N . PRO A 1 81 ? 4.897 -16.289 -6.262 1.00 77.62 81 PRO A N 1
ATOM 668 C CA . PRO A 1 81 ? 4.627 -17.345 -7.245 1.00 77.62 81 PRO A CA 1
ATOM 669 C C . PRO A 1 81 ? 3.166 -17.802 -7.298 1.00 77.62 81 PRO A C 1
ATOM 671 O O . PRO A 1 81 ? 2.603 -17.927 -8.377 1.00 77.62 81 PRO A O 1
ATOM 674 N N . MET A 1 82 ? 2.526 -1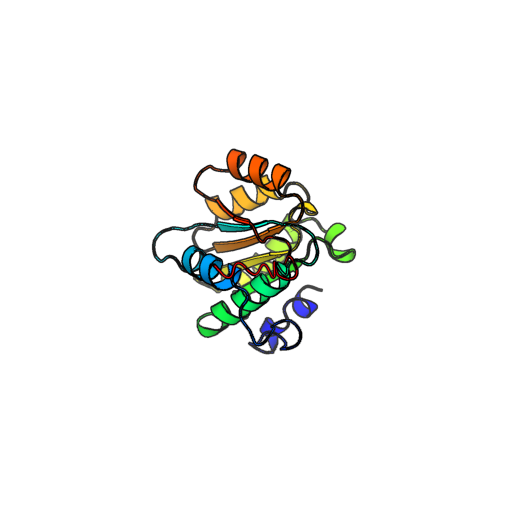7.977 -6.137 1.00 75.75 82 MET A N 1
ATOM 675 C CA . MET A 1 82 ? 1.119 -18.395 -6.074 1.00 75.75 82 MET A CA 1
ATOM 676 C C . MET A 1 82 ? 0.143 -17.329 -6.586 1.00 75.75 82 MET A C 1
ATOM 678 O O . MET A 1 82 ? -0.929 -17.684 -7.052 1.00 75.75 82 MET A O 1
ATOM 682 N N . LEU A 1 83 ? 0.495 -16.040 -6.492 1.00 74.38 83 LEU A N 1
ATOM 683 C CA . LEU A 1 83 ? -0.369 -14.942 -6.939 1.00 74.38 83 LEU A CA 1
ATOM 684 C C . LEU A 1 83 ? -0.151 -14.602 -8.415 1.00 74.38 83 LEU A C 1
ATOM 686 O O . LEU A 1 83 ? -1.082 -14.135 -9.055 1.00 74.38 83 LEU A O 1
ATOM 690 N N . LYS A 1 84 ? 1.025 -14.906 -8.981 1.00 72.06 84 LYS A N 1
ATOM 691 C CA . LYS A 1 84 ? 1.277 -14.811 -10.431 1.00 72.06 84 LYS A CA 1
ATOM 692 C C . LYS A 1 84 ? 0.401 -15.744 -11.266 1.00 72.06 84 LYS A C 1
ATOM 694 O O . LYS A 1 84 ? 0.219 -15.500 -12.450 1.00 72.06 84 LYS A O 1
ATOM 699 N N . LEU A 1 85 ? -0.089 -16.824 -10.658 1.00 71.94 85 LEU A N 1
ATOM 700 C CA . LEU A 1 85 ? -0.965 -17.804 -11.301 1.00 71.94 85 LEU A CA 1
ATOM 701 C C . LEU A 1 85 ? -2.450 -17.440 -11.188 1.00 71.94 85 LEU A C 1
ATOM 703 O O . LEU A 1 85 ? -3.278 -18.080 -11.828 1.00 71.94 85 LEU A O 1
ATOM 707 N N . CYS A 1 86 ? -2.788 -16.447 -10.366 1.00 73.38 86 CYS A N 1
ATOM 708 C CA . CYS A 1 86 ? -4.158 -16.000 -10.179 1.00 73.38 86 CYS A CA 1
ATOM 709 C C . CYS A 1 86 ? -4.461 -14.831 -11.111 1.00 73.38 86 CYS A C 1
ATOM 711 O O . CYS A 1 86 ? -3.627 -13.942 -11.302 1.00 73.38 86 CYS A O 1
ATOM 713 N N . ASP A 1 87 ? -5.689 -14.787 -11.623 1.00 79.94 87 ASP A N 1
ATOM 714 C CA . ASP A 1 87 ? -6.181 -13.572 -12.252 1.00 79.94 87 ASP A CA 1
ATOM 715 C C . ASP A 1 87 ? -6.280 -12.452 -11.206 1.00 79.94 87 ASP A C 1
ATOM 717 O O . ASP A 1 87 ? -6.751 -12.653 -10.080 1.00 79.94 87 ASP A O 1
ATOM 721 N N . THR A 1 88 ? -5.803 -11.262 -11.574 1.00 76.69 88 THR A N 1
ATOM 722 C CA . THR A 1 88 ? -5.793 -10.126 -10.647 1.00 76.69 88 THR A CA 1
ATOM 723 C C . THR A 1 88 ? -7.218 -9.760 -10.262 1.00 76.69 88 THR A C 1
ATOM 725 O O . THR A 1 88 ? -7.479 -9.613 -9.070 1.00 76.69 88 THR A O 1
ATOM 728 N N . GLY A 1 89 ? -8.139 -9.713 -11.233 1.00 77.38 89 GLY A N 1
ATOM 729 C CA . GLY A 1 89 ? -9.560 -9.435 -11.026 1.00 77.38 89 GLY A CA 1
ATOM 730 C C . GLY A 1 89 ? -10.195 -10.360 -9.991 1.00 77.38 89 GLY A C 1
ATOM 731 O O . GLY A 1 89 ? -10.815 -9.874 -9.046 1.00 77.38 89 GLY A O 1
ATOM 732 N N . GLN A 1 90 ? -9.941 -11.666 -10.084 1.00 81.25 90 GLN A N 1
ATOM 733 C CA . GLN A 1 90 ? -10.447 -12.654 -9.121 1.00 81.25 90 GLN A CA 1
ATOM 734 C C . GLN A 1 90 ? -9.972 -12.407 -7.682 1.00 81.25 90 GLN A C 1
ATOM 736 O O . GLN A 1 90 ? -10.762 -12.516 -6.743 1.00 81.25 90 GLN A O 1
ATOM 741 N N . ILE A 1 91 ? -8.695 -12.049 -7.476 1.00 80.94 91 ILE A N 1
ATOM 742 C CA . ILE A 1 91 ? -8.165 -11.740 -6.130 1.00 80.94 91 ILE A CA 1
ATOM 743 C C . ILE A 1 91 ? -8.988 -10.627 -5.474 1.00 80.94 91 ILE A C 1
ATOM 745 O O . ILE A 1 91 ? -9.236 -10.635 -4.265 1.00 80.94 91 ILE A O 1
ATOM 749 N N . LEU A 1 92 ? -9.398 -9.655 -6.275 1.00 78.31 92 LEU A N 1
ATOM 750 C CA . LEU A 1 92 ? -10.048 -8.452 -5.789 1.00 78.31 92 LEU A CA 1
ATOM 751 C C . LEU A 1 92 ? -11.537 -8.627 -5.662 1.00 78.31 92 LEU A C 1
ATOM 753 O O . LEU A 1 92 ? -12.085 -8.111 -4.706 1.00 78.31 92 LEU A O 1
ATOM 757 N N . GLU A 1 93 ? -12.173 -9.361 -6.566 1.00 81.81 93 GLU A N 1
ATOM 758 C CA . GLU A 1 93 ? -13.569 -9.750 -6.422 1.00 81.81 93 GLU A CA 1
ATOM 759 C C . GLU A 1 93 ? -13.764 -10.497 -5.097 1.00 81.81 93 GLU A C 1
ATOM 761 O O . GLU A 1 93 ? -14.648 -10.160 -4.308 1.00 81.81 93 GLU A O 1
ATOM 766 N N . VAL A 1 94 ? -12.862 -11.432 -4.776 1.00 80.69 94 VAL A N 1
ATOM 767 C CA . VAL A 1 94 ? -12.864 -12.115 -3.476 1.00 80.69 94 VAL A CA 1
ATOM 768 C C . VAL A 1 94 ? -12.696 -11.115 -2.333 1.00 80.69 94 VAL A C 1
ATOM 770 O O . VAL A 1 94 ? -13.441 -11.180 -1.357 1.00 80.69 94 VAL A O 1
ATOM 773 N N . PHE A 1 95 ? -11.758 -10.171 -2.427 1.00 81.88 95 PHE A N 1
ATOM 774 C CA . PHE A 1 95 ? -11.602 -9.141 -1.396 1.00 81.88 95 PHE A CA 1
ATOM 775 C C . PHE A 1 95 ? -12.848 -8.249 -1.258 1.00 81.88 95 PHE A C 1
ATOM 777 O O . PHE A 1 95 ? -13.282 -7.958 -0.143 1.00 81.88 95 PHE A O 1
ATOM 784 N N . GLN A 1 96 ? -13.445 -7.839 -2.372 1.00 80.06 96 GLN A N 1
ATOM 785 C CA . GLN A 1 96 ? -14.601 -6.956 -2.416 1.00 80.06 96 GLN A CA 1
ATOM 786 C C . GLN A 1 96 ? -15.825 -7.610 -1.790 1.00 80.06 96 GLN A C 1
ATOM 788 O O . GLN A 1 96 ? -16.418 -7.035 -0.880 1.00 80.06 96 GLN A O 1
ATOM 793 N N . ASN A 1 97 ? -16.136 -8.829 -2.223 1.00 79.50 97 ASN A N 1
ATOM 794 C CA . ASN A 1 97 ? -17.342 -9.546 -1.821 1.00 79.50 97 ASN A CA 1
ATOM 795 C C . ASN A 1 97 ? -17.286 -10.063 -0.380 1.00 79.50 97 ASN A C 1
ATOM 797 O O . ASN A 1 97 ? -18.329 -10.276 0.225 1.00 79.50 97 ASN A O 1
ATOM 801 N N . ASN A 1 98 ? -16.088 -10.296 0.167 1.00 74.19 98 ASN A N 1
ATOM 802 C CA . ASN A 1 98 ? -15.943 -10.919 1.486 1.00 74.19 98 ASN A CA 1
ATOM 803 C C . ASN A 1 98 ? -15.475 -9.954 2.581 1.00 74.19 98 ASN A C 1
ATOM 805 O O . ASN A 1 98 ? -15.497 -10.323 3.755 1.00 74.19 98 ASN A O 1
ATOM 809 N N . ILE A 1 99 ? -14.956 -8.777 2.216 1.00 74.62 99 ILE A N 1
ATOM 810 C CA . ILE A 1 99 ? -14.269 -7.898 3.169 1.00 74.62 99 ILE A CA 1
ATOM 811 C C . ILE A 1 99 ? -14.591 -6.419 2.919 1.00 74.62 99 ILE A C 1
ATOM 813 O O . ILE A 1 99 ? -14.938 -5.701 3.852 1.00 74.62 99 ILE A O 1
ATOM 817 N N . ALA A 1 100 ? -14.480 -5.935 1.681 1.00 74.88 100 ALA A N 1
ATOM 818 C CA . ALA A 1 100 ? -14.565 -4.497 1.415 1.00 74.88 100 ALA A CA 1
ATOM 819 C C . ALA A 1 100 ? -15.996 -3.928 1.450 1.00 74.88 100 ALA A C 1
ATOM 821 O O . ALA A 1 100 ? -16.155 -2.728 1.669 1.00 74.88 100 ALA A O 1
ATOM 822 N N . SER A 1 101 ? -17.021 -4.756 1.221 1.00 72.69 101 SER A N 1
ATOM 823 C CA . SER A 1 101 ? -18.425 -4.331 1.095 1.00 72.69 101 SER A CA 1
ATOM 824 C C . SER A 1 101 ? -19.013 -3.678 2.351 1.00 72.69 101 SER A C 1
ATOM 826 O O . SER A 1 101 ? -20.011 -2.973 2.256 1.00 72.69 101 SER A O 1
ATOM 828 N N . GLU A 1 102 ? -18.400 -3.882 3.516 1.00 79.56 102 GLU A N 1
ATOM 829 C CA . GLU A 1 102 ? -18.879 -3.374 4.810 1.00 79.56 102 GLU A CA 1
ATOM 830 C C . GLU A 1 102 ? -18.214 -2.049 5.234 1.00 79.56 102 GLU A C 1
ATOM 832 O O . GLU A 1 102 ? -18.376 -1.606 6.373 1.00 79.56 102 GLU A O 1
ATOM 837 N N . HIS A 1 103 ? -17.408 -1.425 4.365 1.00 85.19 103 HIS A N 1
ATOM 838 C CA . HIS A 1 103 ? -16.536 -0.317 4.758 1.00 85.19 103 HIS A CA 1
ATOM 839 C C . HIS A 1 103 ? -16.661 0.923 3.864 1.00 85.19 103 HIS A C 1
ATOM 841 O O . HIS A 1 103 ? -16.428 0.874 2.656 1.00 85.19 103 HIS A O 1
ATOM 847 N N . ASP A 1 104 ? -16.908 2.073 4.501 1.00 86.69 104 ASP A N 1
ATOM 848 C CA . ASP A 1 104 ? -17.047 3.372 3.828 1.00 86.69 104 ASP A CA 1
ATOM 849 C C . ASP A 1 104 ? -15.776 3.816 3.103 1.00 86.69 104 ASP A C 1
ATOM 851 O O . ASP A 1 104 ? -15.860 4.491 2.085 1.00 86.69 104 ASP A O 1
ATOM 855 N N . GLN A 1 105 ? -14.597 3.437 3.604 1.00 90.44 105 GLN A N 1
ATOM 856 C CA . GLN A 1 105 ? -13.296 3.767 3.027 1.00 90.44 105 GLN A CA 1
ATOM 857 C C . GLN A 1 105 ? -12.418 2.516 2.994 1.00 90.44 105 GLN A C 1
ATOM 859 O O . GLN A 1 105 ? -12.177 1.881 4.021 1.00 90.44 105 GLN A O 1
ATOM 864 N N . VAL A 1 106 ? -11.900 2.200 1.807 1.00 92.75 106 VAL A N 1
ATOM 865 C CA . VAL A 1 106 ? -11.107 0.991 1.552 1.00 92.75 106 VAL A CA 1
ATOM 866 C C . VAL A 1 106 ? -9.706 1.378 1.093 1.00 92.75 106 VAL A C 1
ATOM 868 O O . VAL A 1 106 ? -9.521 2.343 0.341 1.00 92.75 106 VAL A O 1
ATOM 871 N N . TYR A 1 107 ? -8.708 0.628 1.550 1.00 94.12 107 TYR A N 1
ATOM 872 C CA . TYR A 1 107 ? -7.299 0.883 1.291 1.00 94.12 107 TYR A CA 1
ATOM 873 C C . TYR A 1 107 ? -6.650 -0.307 0.605 1.00 94.12 107 TYR A C 1
ATOM 875 O O . TYR A 1 107 ? -6.651 -1.423 1.122 1.00 94.12 107 TYR A O 1
ATOM 883 N N . LEU A 1 108 ? -6.060 -0.048 -0.555 1.00 94.06 108 LEU A N 1
ATOM 884 C CA . LEU A 1 108 ? -5.480 -1.075 -1.397 1.00 94.06 108 LEU A CA 1
ATOM 885 C C . LEU A 1 108 ? -3.985 -0.822 -1.593 1.00 94.06 108 LEU A C 1
ATOM 887 O O . LEU A 1 108 ? -3.579 0.233 -2.093 1.00 94.06 108 LEU A O 1
ATOM 891 N N . PHE A 1 109 ? -3.175 -1.802 -1.210 1.00 95.25 109 PHE A N 1
ATOM 892 C CA . PHE A 1 109 ? -1.721 -1.756 -1.277 1.00 95.25 109 PHE A CA 1
ATOM 893 C C . PHE A 1 109 ? -1.195 -2.868 -2.192 1.00 95.25 109 PHE A C 1
ATOM 895 O O . PHE A 1 109 ? -1.351 -4.052 -1.904 1.00 95.25 109 PHE A O 1
ATOM 902 N N . PHE A 1 110 ? -0.561 -2.487 -3.300 1.00 93.50 110 PHE A N 1
ATOM 903 C CA . PHE A 1 110 ? -0.108 -3.415 -4.337 1.00 93.50 110 PHE A CA 1
ATOM 904 C C . PHE A 1 110 ? 1.403 -3.395 -4.511 1.00 93.50 110 PHE A C 1
ATOM 906 O O . PHE A 1 110 ? 1.956 -2.440 -5.053 1.00 93.50 110 PHE A O 1
ATOM 913 N N . ASP A 1 111 ? 2.084 -4.447 -4.079 1.00 93.19 111 ASP A N 1
ATOM 914 C CA . ASP A 1 111 ? 3.535 -4.543 -4.198 1.00 93.19 111 ASP A CA 1
ATOM 915 C C . ASP A 1 111 ? 3.953 -5.202 -5.517 1.00 93.19 111 ASP A C 1
ATOM 917 O O . ASP A 1 111 ? 3.396 -6.227 -5.917 1.00 93.19 111 ASP A O 1
ATOM 921 N N . GLU A 1 112 ? 4.952 -4.604 -6.173 1.00 90.81 112 GLU A N 1
ATOM 922 C CA . GLU A 1 112 ? 5.514 -5.025 -7.463 1.00 90.81 112 GLU A CA 1
ATOM 923 C C . GLU A 1 112 ? 4.431 -5.232 -8.547 1.00 90.81 112 GLU A C 1
ATOM 925 O O . GLU A 1 112 ? 4.405 -6.236 -9.261 1.00 90.81 112 GLU A O 1
ATOM 930 N N . ILE A 1 113 ? 3.542 -4.238 -8.680 1.00 88.25 113 ILE A N 1
ATOM 931 C CA . ILE A 1 113 ? 2.347 -4.248 -9.544 1.00 88.25 113 ILE A CA 1
ATOM 932 C C . ILE A 1 113 ? 2.646 -4.566 -11.012 1.00 88.25 113 ILE A C 1
ATOM 934 O O . ILE A 1 113 ? 1.789 -5.090 -11.710 1.00 88.25 113 ILE A O 1
ATOM 938 N N . GLN A 1 114 ? 3.865 -4.298 -11.494 1.00 86.06 114 GLN A N 1
ATOM 939 C CA . GLN A 1 114 ? 4.233 -4.573 -12.884 1.00 86.06 114 GLN A CA 1
ATOM 940 C C . GLN A 1 114 ? 4.208 -6.065 -13.256 1.00 86.06 114 GLN A C 1
ATOM 942 O O . GLN A 1 114 ? 4.324 -6.381 -14.436 1.00 86.06 114 GLN A O 1
ATOM 947 N N . TYR A 1 115 ? 4.119 -6.971 -12.277 1.00 87.00 115 TYR A N 1
ATOM 948 C CA . TYR A 1 115 ? 3.954 -8.404 -12.529 1.00 87.00 115 TYR A CA 1
ATOM 949 C C . TYR A 1 115 ? 2.497 -8.843 -12.678 1.00 87.00 115 TYR A C 1
ATOM 951 O O . TYR A 1 115 ? 2.263 -9.971 -13.101 1.00 87.00 115 TYR A O 1
ATOM 959 N N . ALA A 1 116 ? 1.534 -7.988 -12.335 1.00 84.88 116 ALA A N 1
ATOM 960 C CA . ALA A 1 116 ? 0.131 -8.254 -12.603 1.00 84.88 116 ALA A CA 1
ATOM 961 C C . ALA A 1 116 ? -0.171 -8.014 -14.087 1.00 84.88 116 ALA A C 1
ATOM 963 O O . ALA A 1 116 ? 0.236 -7.001 -14.660 1.00 84.88 116 ALA A O 1
ATOM 964 N N . SER A 1 117 ? -0.901 -8.931 -14.712 1.00 82.69 117 SER A N 1
ATOM 965 C CA . SER A 1 117 ? -1.410 -8.740 -16.072 1.00 82.69 117 SER A CA 1
ATOM 966 C C . SER A 1 117 ? -2.389 -7.565 -16.115 1.00 82.69 117 SER A C 1
ATOM 968 O O . SER A 1 117 ? -3.207 -7.414 -15.213 1.00 82.69 117 SER A O 1
ATOM 970 N N . GLU A 1 118 ? -2.284 -6.721 -17.148 1.00 82.88 118 GLU A N 1
ATOM 971 C CA . GLU A 1 118 ? -3.207 -5.597 -17.419 1.00 82.88 118 GLU A CA 1
ATOM 972 C C . GLU A 1 118 ? -3.473 -4.656 -16.227 1.00 82.88 118 GLU A C 1
ATOM 974 O O . GLU A 1 118 ? -4.523 -4.016 -16.110 1.00 82.88 118 GLU A O 1
ATOM 979 N N . TRP A 1 119 ? -2.493 -4.548 -15.328 1.00 84.44 119 TRP A N 1
ATOM 980 C CA . TRP A 1 119 ? -2.625 -3.829 -14.066 1.00 84.44 119 TRP A CA 1
ATOM 981 C C . TRP A 1 119 ? -3.059 -2.366 -14.231 1.00 84.44 119 TRP A C 1
ATOM 983 O O . TRP A 1 119 ? -3.727 -1.811 -13.362 1.00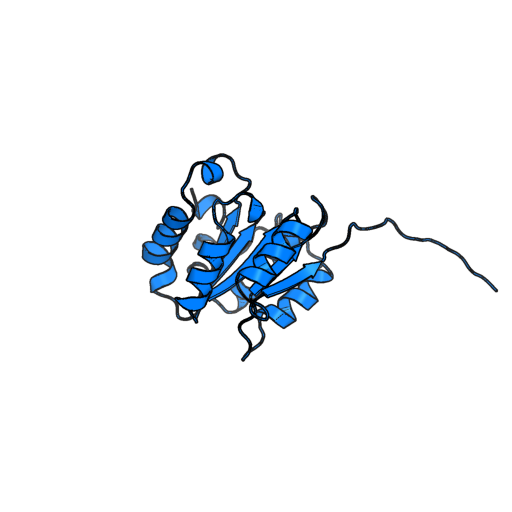 84.44 119 TRP A O 1
ATOM 993 N N . ASP A 1 120 ? -2.688 -1.722 -15.332 1.00 82.00 120 ASP A N 1
ATOM 994 C CA . ASP A 1 120 ? -2.987 -0.328 -15.645 1.00 82.00 120 ASP A CA 1
ATOM 995 C C . ASP A 1 120 ? -4.466 -0.108 -15.971 1.00 82.00 120 ASP A C 1
ATOM 997 O O . ASP A 1 120 ? -5.093 0.797 -15.408 1.00 82.00 120 ASP A O 1
ATOM 1001 N N . ALA A 1 121 ? -5.039 -0.963 -16.822 1.00 83.25 121 ALA A N 1
ATOM 1002 C CA . ALA A 1 121 ? -6.464 -0.940 -17.140 1.00 83.25 121 ALA A CA 1
ATOM 1003 C C . ALA A 1 121 ? -7.295 -1.230 -15.887 1.00 83.25 121 ALA A C 1
ATOM 1005 O O . ALA A 1 121 ? -8.253 -0.516 -15.576 1.00 83.25 121 ALA A O 1
ATOM 1006 N N . TRP A 1 122 ? -6.862 -2.217 -15.109 1.00 84.12 122 TRP A N 1
ATOM 1007 C CA . TRP A 1 122 ? -7.539 -2.596 -13.885 1.00 84.12 122 TRP A CA 1
ATOM 1008 C C . TRP A 1 122 ? -7.487 -1.498 -12.808 1.00 84.12 122 TRP A C 1
ATOM 1010 O O . TRP A 1 122 ? -8.502 -1.149 -12.196 1.00 84.12 122 TRP A O 1
ATOM 1020 N N . LEU A 1 123 ? -6.329 -0.866 -12.600 1.00 84.00 123 LEU A N 1
ATOM 1021 C CA . LEU A 1 123 ? -6.251 0.252 -11.668 1.00 84.00 123 LEU A CA 1
ATOM 1022 C C . LEU A 1 123 ? -7.088 1.438 -12.154 1.00 84.00 123 LEU A C 1
ATOM 1024 O O . LEU A 1 123 ? -7.672 2.131 -11.320 1.00 84.00 123 LEU A O 1
ATOM 1028 N N . LYS A 1 124 ? -7.176 1.701 -13.460 1.00 84.00 124 LYS A N 1
ATOM 1029 C CA 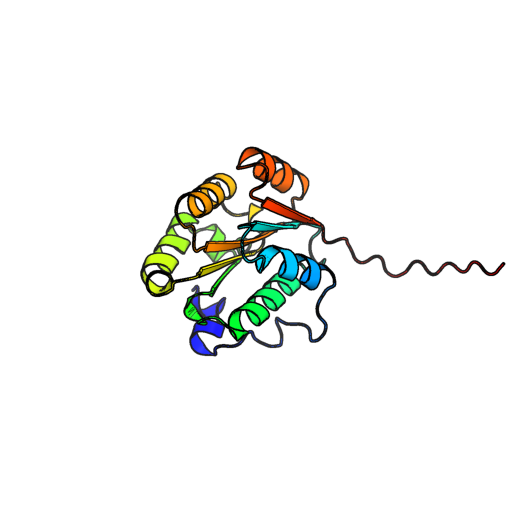. LYS A 1 124 ? -8.094 2.719 -13.987 1.00 84.00 124 LYS A CA 1
ATOM 1030 C C . LYS A 1 124 ? -9.544 2.384 -13.632 1.00 84.00 124 LYS A C 1
ATOM 1032 O O . LYS A 1 124 ? -10.208 3.223 -13.028 1.00 84.00 124 LYS A O 1
ATOM 1037 N N . MET A 1 125 ? -9.980 1.153 -13.889 1.00 86.56 125 MET A N 1
ATOM 1038 C CA . MET A 1 125 ? -11.319 0.669 -13.540 1.00 86.56 125 MET A CA 1
ATOM 1039 C C . MET A 1 125 ? -11.627 0.869 -12.051 1.00 86.56 125 MET A C 1
ATOM 1041 O O . MET A 1 125 ? -12.622 1.510 -11.721 1.00 86.56 125 MET A O 1
ATOM 1045 N N . LEU A 1 126 ? -10.740 0.430 -11.148 1.00 86.31 126 LEU A N 1
ATOM 1046 C CA . LEU A 1 126 ? -10.936 0.646 -9.711 1.00 86.31 126 LEU A CA 1
ATOM 1047 C C . LEU A 1 126 ? -11.085 2.117 -9.335 1.00 86.31 126 LEU A C 1
ATOM 1049 O O . LEU A 1 126 ? -11.808 2.447 -8.402 1.00 86.31 126 LEU A O 1
ATOM 1053 N N . TYR A 1 127 ? -10.320 2.997 -9.987 1.00 84.19 127 TYR A N 1
ATOM 1054 C CA . TYR A 1 127 ? -10.452 4.426 -9.733 1.00 84.19 127 TYR A CA 1
ATOM 1055 C C . TYR A 1 127 ? -11.848 4.887 -10.132 1.00 84.19 127 TYR A C 1
ATOM 1057 O O . TYR A 1 127 ? -12.555 5.491 -9.333 1.00 84.19 127 TYR A O 1
ATOM 1065 N N . ASP A 1 128 ? -12.226 4.624 -11.375 1.00 85.94 128 ASP A N 1
ATOM 1066 C CA . ASP A 1 128 ? -13.428 5.192 -11.966 1.00 85.94 128 ASP A CA 1
ATOM 1067 C C . ASP A 1 128 ? -14.694 4.644 -11.274 1.00 85.94 128 ASP A C 1
ATOM 1069 O O . ASP A 1 128 ? -15.635 5.403 -11.055 1.00 85.94 128 ASP A O 1
ATOM 1073 N N . GLN A 1 129 ? -14.686 3.378 -10.839 1.00 88.19 129 GLN A N 1
ATOM 1074 C CA . GLN A 1 129 ? -15.854 2.703 -10.255 1.00 88.19 129 GLN A CA 1
ATOM 1075 C C . GLN A 1 129 ? -15.953 2.765 -8.725 1.00 88.19 129 GLN A C 1
ATOM 1077 O O . GLN A 1 129 ? -17.059 2.669 -8.197 1.00 88.19 129 GLN A O 1
ATOM 1082 N N . HIS A 1 130 ? -14.844 2.941 -7.997 1.00 87.81 130 HIS A N 1
ATOM 1083 C CA . HIS A 1 130 ? -14.853 2.912 -6.528 1.00 87.81 130 HIS A CA 1
ATOM 1084 C C . HIS A 1 130 ? -14.267 4.192 -5.924 1.00 87.81 130 HIS A C 1
ATOM 1086 O O . HIS A 1 130 ? -13.076 4.259 -5.590 1.00 87.81 130 HIS A O 1
ATOM 1092 N N . PRO A 1 131 ? -15.089 5.245 -5.752 1.00 88.06 131 PRO A N 1
ATOM 1093 C CA . PRO A 1 131 ? -14.590 6.523 -5.273 1.00 88.06 131 PRO A CA 1
ATOM 1094 C C . PRO A 1 131 ? -14.021 6.513 -3.862 1.00 88.06 131 PRO A C 1
ATOM 1096 O O . PRO A 1 131 ? -13.155 7.330 -3.545 1.00 88.06 131 PRO A O 1
ATOM 1099 N N . ASN A 1 132 ? -14.483 5.569 -3.053 1.00 89.06 132 ASN A N 1
ATOM 1100 C CA . ASN A 1 132 ? -14.036 5.322 -1.698 1.00 89.06 132 ASN A CA 1
ATOM 1101 C C . ASN A 1 132 ? -12.741 4.501 -1.611 1.00 89.06 132 ASN A C 1
ATOM 1103 O O . ASN A 1 132 ? -12.348 4.106 -0.517 1.00 89.06 132 ASN A O 1
ATOM 1107 N N . TYR A 1 133 ? -12.065 4.201 -2.724 1.00 90.62 133 TYR A N 1
ATOM 1108 C CA . TYR A 1 133 ? -10.820 3.432 -2.698 1.00 90.62 133 TYR A CA 1
ATOM 1109 C C . TYR A 1 133 ? -9.602 4.355 -2.703 1.00 90.62 133 TYR A C 1
ATOM 1111 O O . TYR A 1 133 ? -9.424 5.199 -3.588 1.00 90.62 133 TYR A O 1
ATOM 1119 N N . LYS A 1 134 ? -8.707 4.146 -1.737 1.00 92.62 134 LYS A N 1
ATOM 1120 C CA . LYS A 1 134 ? -7.374 4.757 -1.694 1.00 92.62 134 LYS A CA 1
ATOM 1121 C C . LYS A 1 134 ? -6.327 3.718 -2.049 1.00 92.62 134 LYS A C 1
ATOM 1123 O O . LYS A 1 134 ? -6.263 2.657 -1.438 1.00 92.62 134 LYS A O 1
ATOM 1128 N N . ILE A 1 135 ? -5.518 4.019 -3.063 1.00 92.56 135 ILE A N 1
ATOM 1129 C CA . ILE A 1 135 ? -4.680 3.016 -3.725 1.00 92.56 135 ILE A CA 1
ATOM 1130 C C . ILE A 1 135 ? -3.224 3.460 -3.740 1.00 92.56 135 ILE A C 1
ATOM 1132 O O . ILE A 1 135 ? -2.897 4.568 -4.178 1.00 92.56 135 ILE A O 1
ATOM 1136 N N . MET A 1 136 ? -2.351 2.576 -3.271 1.00 94.62 136 MET A N 1
ATOM 1137 C CA . MET A 1 136 ? -0.905 2.714 -3.347 1.00 94.62 136 MET A CA 1
ATOM 1138 C C . MET A 1 136 ? -0.321 1.473 -4.012 1.00 94.62 136 MET A C 1
ATOM 1140 O O . MET A 1 136 ? -0.618 0.353 -3.614 1.00 94.62 136 MET A O 1
ATOM 1144 N N . ALA A 1 137 ? 0.548 1.675 -4.991 1.00 93.00 137 ALA A N 1
ATOM 1145 C CA . ALA A 1 137 ? 1.273 0.608 -5.657 1.00 93.00 137 ALA A CA 1
ATOM 1146 C C . ALA A 1 137 ? 2.785 0.828 -5.552 1.00 93.00 137 ALA A C 1
ATOM 1148 O O . ALA A 1 137 ? 3.250 1.963 -5.410 1.00 93.00 137 ALA A O 1
ATOM 1149 N N . THR A 1 138 ? 3.568 -0.242 -5.647 1.00 92.31 138 THR A N 1
ATOM 1150 C CA . THR A 1 138 ? 5.009 -0.164 -5.892 1.00 92.31 138 THR A CA 1
ATOM 1151 C C . THR A 1 138 ? 5.353 -0.800 -7.226 1.00 92.31 138 THR A C 1
ATOM 1153 O O . THR A 1 138 ? 4.668 -1.711 -7.686 1.00 92.31 138 THR A O 1
ATOM 1156 N N . GLY A 1 139 ? 6.460 -0.362 -7.821 1.00 87.75 139 GLY A N 1
ATOM 1157 C CA . GLY A 1 139 ? 7.063 -1.131 -8.893 1.00 87.75 139 GLY A CA 1
ATOM 1158 C C . GLY A 1 139 ? 8.480 -0.716 -9.254 1.00 87.75 139 GLY A C 1
ATOM 1159 O O . GLY A 1 139 ? 8.892 0.436 -9.088 1.00 87.75 139 GLY A O 1
ATOM 1160 N N . SER A 1 140 ? 9.269 -1.692 -9.697 1.00 78.25 140 SER A N 1
ATOM 1161 C CA . SER A 1 140 ? 10.682 -1.485 -10.033 1.00 78.25 140 SER A CA 1
ATOM 1162 C C . SER A 1 140 ? 10.915 -0.957 -11.457 1.00 78.25 140 SER A C 1
ATOM 1164 O O . SER A 1 140 ? 11.910 -0.267 -11.697 1.00 78.25 140 SER A O 1
ATOM 1166 N N . ALA A 1 141 ? 9.966 -1.167 -12.374 1.00 65.50 141 ALA A N 1
ATOM 1167 C CA . ALA A 1 141 ? 10.033 -0.757 -13.782 1.00 65.50 141 ALA A CA 1
ATOM 1168 C C . ALA A 1 141 ? 9.599 0.709 -14.005 1.00 65.50 141 ALA A C 1
ATOM 1170 O O . ALA A 1 141 ? 8.574 0.995 -14.620 1.00 65.50 141 ALA A O 1
ATOM 1171 N N . SER A 1 142 ? 10.385 1.652 -13.479 1.00 63.00 142 SER A N 1
ATOM 1172 C CA . SER A 1 142 ? 10.014 3.079 -13.388 1.00 63.00 142 SER A CA 1
ATOM 1173 C C . SER A 1 142 ? 9.566 3.747 -14.708 1.00 63.00 142 SER A C 1
ATOM 1175 O O . SER A 1 142 ? 8.622 4.527 -14.635 1.00 63.00 142 SER A O 1
ATOM 1177 N N . PRO A 1 143 ? 10.158 3.467 -15.892 1.00 59.31 143 PRO A N 1
ATOM 1178 C CA . PRO A 1 143 ? 9.729 4.101 -17.148 1.00 59.31 143 PRO A CA 1
ATOM 1179 C C . PRO A 1 143 ? 8.393 3.567 -17.684 1.00 59.31 143 PRO A C 1
ATOM 1181 O O . PRO A 1 143 ? 7.541 4.350 -18.086 1.00 59.31 143 PRO A O 1
ATOM 1184 N N . ILE A 1 144 ? 8.183 2.246 -17.639 1.00 64.25 144 ILE A N 1
ATOM 1185 C CA . ILE A 1 144 ? 6.946 1.601 -18.117 1.00 64.25 144 ILE A CA 1
ATOM 1186 C C . ILE A 1 144 ? 5.774 1.981 -17.210 1.00 64.25 144 ILE A C 1
ATOM 1188 O O . ILE A 1 144 ? 4.687 2.293 -17.688 1.00 64.25 144 ILE A O 1
ATOM 1192 N N . LEU A 1 145 ? 6.015 2.013 -15.896 1.00 65.81 145 LEU A N 1
ATOM 1193 C CA . LEU A 1 145 ? 5.031 2.464 -14.914 1.00 65.81 145 LEU A CA 1
ATOM 1194 C C . LEU A 1 145 ? 4.671 3.939 -15.124 1.00 65.81 145 LEU A C 1
ATOM 1196 O O . LEU A 1 145 ? 3.495 4.276 -15.064 1.00 65.81 145 LEU A O 1
ATOM 1200 N N . ALA A 1 146 ? 5.652 4.805 -15.400 1.00 64.25 146 ALA A N 1
ATOM 1201 C CA . ALA A 1 146 ? 5.417 6.227 -15.654 1.00 64.25 146 ALA A CA 1
ATOM 1202 C C . ALA A 1 146 ? 4.620 6.466 -16.948 1.00 64.25 146 ALA A C 1
ATOM 1204 O O . ALA A 1 146 ? 3.665 7.244 -16.946 1.00 64.25 146 ALA A O 1
ATOM 1205 N N . ALA A 1 147 ? 4.974 5.769 -18.034 1.00 64.19 147 ALA A N 1
ATOM 1206 C CA . ALA A 1 147 ? 4.275 5.861 -19.316 1.00 64.19 147 ALA A CA 1
ATOM 1207 C C . ALA A 1 147 ? 2.815 5.397 -19.188 1.00 64.19 147 ALA A C 1
ATOM 1209 O O . ALA A 1 147 ? 1.894 6.172 -19.442 1.00 64.19 147 ALA A O 1
ATOM 1210 N N . LYS A 1 148 ? 2.590 4.192 -18.649 1.00 65.38 148 LYS A N 1
ATOM 1211 C CA . LYS A 1 148 ? 1.238 3.647 -18.446 1.00 65.38 148 LYS A CA 1
ATOM 1212 C C . LYS A 1 148 ? 0.414 4.423 -17.417 1.00 65.38 148 LYS A C 1
ATOM 1214 O O . LYS A 1 148 ? -0.800 4.539 -17.561 1.00 65.38 148 LYS A O 1
ATOM 1219 N N . ALA A 1 149 ? 1.031 4.995 -16.381 1.00 62.62 149 ALA A N 1
ATOM 1220 C CA . ALA A 1 149 ? 0.329 5.876 -15.441 1.00 62.62 149 ALA A CA 1
ATOM 1221 C C . ALA A 1 149 ? -0.136 7.179 -16.112 1.00 62.62 149 ALA A C 1
ATOM 1223 O O . ALA A 1 149 ? -1.215 7.682 -15.801 1.00 62.62 149 ALA A O 1
ATOM 1224 N N . THR A 1 150 ? 0.655 7.702 -17.051 1.00 64.38 150 THR A N 1
ATOM 1225 C CA . THR A 1 150 ? 0.300 8.888 -17.840 1.00 64.38 150 THR A CA 1
ATOM 1226 C C . THR A 1 150 ? -0.858 8.575 -18.794 1.00 64.38 150 THR A C 1
ATOM 1228 O O . THR A 1 150 ? -1.846 9.307 -18.806 1.00 64.38 150 THR A O 1
ATOM 1231 N N . GLU A 1 151 ? -0.797 7.448 -19.511 1.00 64.44 151 GLU A N 1
ATOM 1232 C CA . GLU A 1 151 ? -1.840 6.992 -20.448 1.00 64.44 151 GLU A CA 1
ATOM 1233 C C . GLU A 1 151 ? -3.155 6.607 -19.747 1.00 64.44 151 GLU A C 1
ATOM 1235 O O . GLU A 1 151 ? -4.244 6.957 -20.204 1.00 64.44 151 GLU A O 1
ATOM 1240 N N . SER A 1 152 ? -3.077 5.929 -18.597 1.00 60.78 152 SER A N 1
ATOM 1241 C CA . SER A 1 152 ? -4.258 5.512 -17.821 1.00 60.78 152 SER A CA 1
ATOM 1242 C C . SER A 1 152 ? -4.962 6.667 -17.093 1.00 60.78 152 SER A C 1
ATOM 1244 O O . SER A 1 152 ? -6.115 6.518 -16.670 1.00 60.78 152 SER A O 1
ATOM 1246 N N . GLY A 1 153 ? -4.313 7.829 -16.974 1.00 59.69 153 GLY A N 1
ATOM 1247 C CA . GLY A 1 153 ? -4.959 9.071 -16.565 1.00 59.69 153 GLY A CA 1
ATOM 1248 C C . GLY A 1 153 ? -4.013 10.079 -15.921 1.00 59.69 153 GLY A C 1
ATOM 1249 O O . GLY A 1 153 ? -3.708 10.000 -14.726 1.00 59.69 153 GLY A O 1
ATOM 1250 N N . VAL A 1 154 ? -3.643 11.094 -16.704 1.00 61.12 154 VAL A N 1
ATOM 1251 C CA . VAL A 1 154 ? -2.932 12.296 -16.249 1.00 61.12 154 VAL A CA 1
ATOM 1252 C C . VAL A 1 154 ? -3.631 12.900 -15.022 1.00 61.12 154 VAL A C 1
ATOM 1254 O O . VAL A 1 154 ? -4.845 13.090 -15.002 1.00 61.12 154 VAL A O 1
ATOM 1257 N N . GLY A 1 155 ? -2.864 13.171 -13.962 1.00 64.88 155 GLY A N 1
ATOM 1258 C CA . GLY A 1 155 ? -3.353 13.791 -12.722 1.00 64.88 155 GLY A CA 1
ATOM 1259 C C . GLY A 1 155 ? -3.982 12.839 -11.693 1.00 64.88 155 GLY A C 1
ATOM 1260 O O . GLY A 1 155 ? -4.122 13.229 -10.531 1.00 64.88 155 GLY A O 1
ATOM 1261 N N . ARG A 1 156 ? -4.302 11.589 -12.064 1.00 73.50 156 ARG A N 1
ATOM 1262 C CA . ARG A 1 156 ? -4.861 10.569 -11.144 1.00 73.50 156 ARG A CA 1
ATOM 1263 C C . ARG A 1 156 ? -3.781 9.875 -10.312 1.00 73.50 156 ARG A C 1
ATOM 1265 O O . ARG A 1 156 ? -4.028 9.465 -9.174 1.00 73.50 156 ARG A O 1
ATOM 1272 N N . TRP A 1 157 ? -2.582 9.774 -10.877 1.00 80.38 157 TRP A N 1
ATOM 1273 C CA . TRP A 1 157 ? -1.415 9.147 -10.270 1.00 80.38 157 TRP A CA 1
ATOM 1274 C C . TRP A 1 157 ? -0.383 10.180 -9.844 1.00 80.38 157 TRP A C 1
ATOM 1276 O O . TRP A 1 157 ? -0.115 11.156 -10.542 1.00 80.38 157 TRP A O 1
ATOM 1286 N N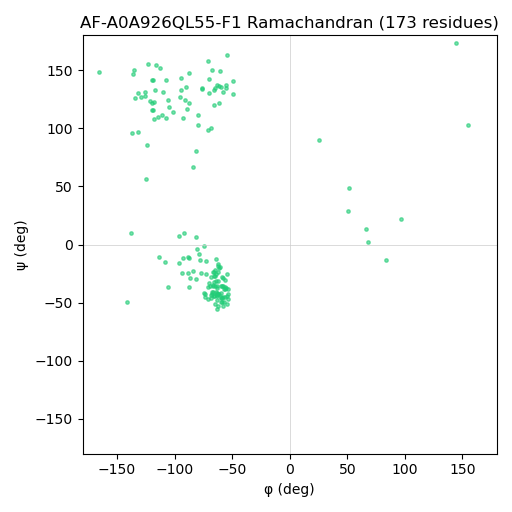 . THR A 1 158 ? 0.241 9.939 -8.701 1.00 86.31 158 THR A N 1
ATOM 1287 C CA . THR A 1 158 ? 1.450 10.635 -8.277 1.00 86.31 158 THR A CA 1
ATOM 1288 C C . THR A 1 158 ? 2.553 9.613 -8.092 1.00 86.31 158 THR A C 1
ATOM 1290 O O . THR A 1 158 ? 2.459 8.712 -7.255 1.00 86.31 158 THR A O 1
ATOM 1293 N N . GLN A 1 159 ? 3.592 9.736 -8.910 1.00 86.62 159 GLN A N 1
ATOM 1294 C CA . GLN A 1 159 ? 4.770 8.896 -8.811 1.00 86.62 159 GLN A CA 1
ATOM 1295 C C . GLN A 1 159 ? 5.750 9.520 -7.823 1.00 86.62 159 GLN A C 1
ATOM 1297 O O . GLN A 1 159 ? 6.217 10.637 -8.023 1.00 86.62 159 GLN A O 1
ATOM 1302 N N . ILE A 1 160 ? 6.092 8.769 -6.782 1.00 89.94 160 ILE A N 1
ATOM 1303 C CA . ILE A 1 160 ? 7.150 9.125 -5.839 1.00 89.94 160 ILE A CA 1
ATOM 1304 C C . ILE A 1 160 ? 8.343 8.229 -6.164 1.00 89.94 160 ILE A C 1
ATOM 1306 O O . ILE A 1 160 ? 8.254 6.996 -6.107 1.00 89.94 160 ILE A O 1
ATOM 1310 N N . ARG A 1 161 ? 9.466 8.834 -6.554 1.00 90.06 161 ARG A N 1
ATOM 1311 C CA . ARG A 1 161 ? 10.686 8.099 -6.901 1.00 90.06 161 ARG A CA 1
ATOM 1312 C C . ARG A 1 161 ? 11.531 7.895 -5.651 1.00 90.06 161 ARG A C 1
ATOM 1314 O O . ARG A 1 161 ? 12.027 8.849 -5.067 1.00 90.06 161 ARG A O 1
ATOM 1321 N N . ILE A 1 162 ? 11.730 6.640 -5.268 1.00 90.88 162 ILE A N 1
ATOM 1322 C CA . ILE A 1 162 ? 12.581 6.252 -4.147 1.00 90.88 162 ILE A CA 1
ATOM 1323 C C . ILE A 1 162 ? 13.987 5.961 -4.688 1.00 90.88 162 ILE A C 1
ATOM 1325 O O . ILE A 1 162 ? 14.177 4.958 -5.387 1.00 90.88 162 ILE A O 1
ATOM 1329 N N . PRO A 1 163 ? 14.981 6.823 -4.412 1.00 85.62 163 PRO A N 1
ATOM 1330 C CA . PRO A 1 163 ? 16.331 6.635 -4.920 1.00 85.62 163 PRO A CA 1
ATOM 1331 C C . PRO A 1 163 ? 17.028 5.460 -4.226 1.00 85.62 163 PRO A C 1
ATOM 1333 O O . PRO A 1 163 ? 16.687 5.071 -3.105 1.00 85.62 163 PRO A O 1
ATOM 1336 N N . PHE A 1 164 ? 18.051 4.910 -4.883 1.00 79.75 164 PHE A N 1
ATOM 1337 C CA . PHE A 1 164 ? 19.010 4.057 -4.188 1.00 79.75 164 PHE A CA 1
ATOM 1338 C C . PHE A 1 164 ? 19.700 4.886 -3.101 1.00 79.75 164 PHE A C 1
ATOM 1340 O O . PHE A 1 164 ? 20.080 6.033 -3.338 1.00 79.75 164 PHE A O 1
ATOM 1347 N N . ARG A 1 165 ? 19.856 4.319 -1.901 1.00 68.94 165 ARG A N 1
ATOM 1348 C CA . ARG A 1 165 ? 20.640 4.965 -0.848 1.00 68.94 165 ARG A CA 1
ATOM 1349 C C . ARG A 1 165 ? 22.101 4.944 -1.294 1.00 68.94 165 ARG A C 1
ATOM 1351 O O . ARG A 1 165 ? 22.753 3.918 -1.140 1.00 68.94 165 ARG A O 1
ATOM 1358 N N . GLN A 1 166 ? 22.609 6.052 -1.824 1.00 47.00 166 GLN A N 1
ATOM 1359 C CA . GLN A 1 166 ? 24.054 6.238 -1.896 1.00 47.00 166 GLN A CA 1
ATOM 1360 C C . GLN A 1 166 ? 24.567 6.238 -0.446 1.00 47.00 166 GLN A C 1
ATOM 1362 O O . GLN A 1 166 ? 24.063 6.991 0.393 1.00 47.00 166 GLN A O 1
ATOM 1367 N N . GLN A 1 167 ? 25.480 5.324 -0.103 1.00 40.72 167 GLN A N 1
ATOM 1368 C CA . GLN A 1 167 ? 26.319 5.522 1.082 1.00 40.72 167 GLN A CA 1
ATOM 1369 C C . GLN A 1 167 ? 27.021 6.877 0.909 1.00 40.72 167 GLN A C 1
ATOM 1371 O O . GLN A 1 167 ? 27.380 7.231 -0.208 1.00 40.72 167 GLN A O 1
ATOM 1376 N N . GLY A 1 168 ? 27.082 7.660 1.987 1.00 38.00 168 GLY A N 1
ATOM 1377 C CA . GLY A 1 168 ? 27.264 9.109 1.937 1.00 38.00 168 GLY A CA 1
ATOM 1378 C C . GLY A 1 168 ? 28.401 9.612 1.050 1.00 38.00 168 GLY A C 1
ATOM 1379 O O . GLY A 1 168 ? 29.506 9.078 1.077 1.00 38.00 168 GLY A O 1
ATOM 1380 N N . ILE A 1 169 ? 28.139 10.721 0.361 1.00 40.75 169 ILE A N 1
ATOM 1381 C CA . ILE A 1 169 ? 29.201 11.630 -0.058 1.00 40.75 169 ILE A CA 1
ATOM 1382 C C . ILE A 1 169 ? 29.684 12.312 1.225 1.00 40.75 169 ILE A C 1
ATOM 1384 O O . ILE A 1 169 ? 29.035 13.206 1.766 1.00 40.75 169 ILE A O 1
ATOM 1388 N N . ARG A 1 170 ? 30.785 11.792 1.775 1.00 47.06 170 ARG A N 1
ATOM 1389 C CA . ARG A 1 170 ? 31.714 12.583 2.576 1.00 47.06 170 ARG A CA 1
ATOM 1390 C C . ARG A 1 170 ? 32.587 13.352 1.589 1.00 47.06 170 ARG A C 1
ATOM 1392 O O . ARG A 1 170 ? 33.517 12.768 1.057 1.00 47.06 170 ARG A O 1
ATOM 1399 N N . GLU A 1 171 ? 32.316 14.633 1.417 1.00 39.22 171 GLU A N 1
ATOM 1400 C CA . GLU A 1 171 ? 33.284 15.641 0.964 1.00 39.22 171 GLU A CA 1
ATOM 1401 C C . GLU A 1 171 ? 33.000 16.836 1.888 1.00 39.22 171 GLU A C 1
ATOM 1403 O O . GLU A 1 171 ? 31.914 17.404 1.859 1.00 39.22 171 GLU A O 1
ATOM 1408 N N . HIS A 1 172 ? 33.738 17.023 2.990 1.00 42.84 172 HIS A N 1
ATOM 1409 C CA . HIS A 1 172 ? 34.987 17.792 2.999 1.00 42.84 172 HIS A CA 1
ATOM 1410 C C . HIS A 1 172 ? 35.019 18.811 1.865 1.00 42.84 172 HIS A C 1
ATOM 1412 O O . HIS A 1 172 ? 35.499 18.499 0.790 1.00 42.84 172 HIS A O 1
ATOM 1418 N N . ASN A 1 173 ? 34.532 20.014 2.151 1.00 33.50 173 ASN A N 1
ATOM 1419 C CA . ASN A 1 173 ? 35.258 21.220 1.789 1.00 33.50 173 ASN A CA 1
ATOM 1420 C C . ASN A 1 173 ? 35.273 22.106 3.032 1.00 33.50 173 ASN A C 1
ATOM 1422 O O . ASN A 1 173 ? 34.291 22.751 3.393 1.00 33.50 173 ASN A O 1
ATOM 1426 N N . VAL A 1 174 ? 36.391 21.983 3.744 1.00 40.25 174 VAL A N 1
ATOM 1427 C CA . VAL A 1 174 ? 37.008 23.111 4.426 1.00 40.25 174 VAL A CA 1
ATOM 1428 C C . VAL A 1 174 ? 37.468 24.040 3.312 1.00 40.25 174 VAL A C 1
ATOM 1430 O O . VAL A 1 174 ? 38.252 23.601 2.478 1.00 40.25 174 VAL A O 1
ATOM 1433 N N . GLU A 1 175 ? 36.956 25.261 3.307 1.00 41.28 175 GLU A N 1
ATOM 1434 C CA . GLU A 1 175 ? 37.710 26.496 3.066 1.00 41.28 175 GLU A CA 1
ATOM 1435 C C . GLU A 1 175 ? 36.985 27.635 3.788 1.00 41.28 175 GLU A C 1
ATOM 1437 O O . GLU A 1 175 ? 35.740 27.718 3.661 1.00 41.28 175 GLU A O 1
#